Protein AF-A0A6J8BBQ8-F1 (afdb_monomer)

Organism: Mytilus coruscus (NCBI:txid42192)

InterPro domains:
  IPR011105 Cell wall hydrolase, SleB [PF07486] (24-148)
  IPR042047 Cell wall hydrolase SleB, domain 1 [G3DSA:1.10.10.2520] (11-100)

Radius of gyration: 15.42 Å; Cα contacts (8 Å, |Δi|>4): 263; chains: 1; bounding box: 36×32×44 Å

Secondary structure (DSSP, 8-state):
--TTT--HHHHHHHHHHHHHHHTTS-HHHHHHHHHHHHHHHHSTTS-SSHHHHHT-EEEETTEEEESSGGGS-HHHHHHHHHHTSTT-TTHHHHHHHHHHHHHHHTTSS--SSTT---EEESSSS-GGGS--SSEEEEEEEEETTEEEEEEEE-SS--

Mean predicted aligned error: 4.1 Å

Solvent-accessible surface area (backbone atoms only — not comparable to full-atom values): 8723 Å² total; per-residue (Å²): 140,45,74,89,51,52,40,72,69,47,19,52,57,43,11,53,51,22,37,59,78,31,56,91,46,46,72,66,29,25,25,43,56,30,32,25,55,59,31,28,32,73,32,91,92,43,42,75,36,70,64,50,53,64,69,29,66,50,76,57,96,93,41,78,42,43,76,48,60,50,78,72,34,69,69,49,50,50,50,55,60,49,15,70,40,87,87,33,95,46,21,65,46,42,53,50,19,33,48,24,16,40,26,40,35,52,63,76,46,81,66,90,50,87,78,51,30,59,34,56,36,75,54,84,89,42,78,72,62,49,59,58,96,62,31,23,60,77,46,77,48,75,43,70,74,31,37,36,22,19,70,42,78,52,88,67,89,119

Foldseek 3Di:
DLVVCQDLVNLLLQLLLLLQPPQVFDLLVSLQSLLLLVLQLVDPVFPVDSCRQQQPWDDDPNDIATPRNLVVDVVSVVVLVQLVDPPGPCVVSSVSSSVSNNCNSVVVDDNPDPLRFNFKDLDPPDPRQQADPFWHFPDWDDGGSMITTHIDGDPDDD

pLDDT: mean 92.15, std 7.34, range [41.59, 98.44]

Nearest PDB structures (foldseek):
  4f55-assembly1_A  TM=7.529E-01  e=1.494E-04  Bacillus cereus ATCC 14579
  4fet-assembly2_A  TM=7.236E-01  e=1.773E-04  Bacillus anthracis
  1kg8-assembly1_A  TM=1.941E-01  e=8.734E+00  Halobacterium salinarum

Sequence (158 aa):
MCASLCTTTNKEKVGRVVFGEASGESANGQLEVAYTIVNRISHAGFPNSLNGVVDQTYTSGGKTYHHYNTLDNSGHDQRWTAAKIPGAREHAAYNSAITQAGHALCATKSDPMSCGPVNFCATNPCASTNSNKYWCVTEKKQIGSHWFTCIKKKTGNC

Structure (mmCIF, N/CA/C/O backbone):
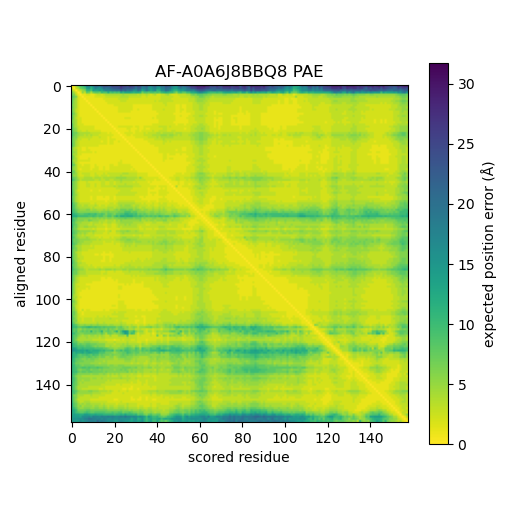data_AF-A0A6J8BBQ8-F1
#
_entry.id   AF-A0A6J8BBQ8-F1
#
loop_
_atom_site.group_PDB
_atom_site.id
_atom_site.type_symbol
_atom_site.label_atom_id
_atom_site.label_alt_id
_atom_site.label_comp_id
_atom_site.label_asym_id
_atom_site.label_entity_id
_atom_site.label_seq_id
_atom_site.pdbx_PDB_ins_code
_atom_site.Cartn_x
_atom_site.Cartn_y
_atom_site.Cartn_z
_atom_site.occupancy
_atom_site.B_iso_or_equiv
_atom_site.auth_seq_id
_atom_site.auth_comp_id
_atom_site.auth_asym_id
_atom_site.auth_atom_id
_atom_site.pdbx_PDB_model_num
ATOM 1 N N . MET A 1 1 ? -17.254 -2.326 -5.568 1.00 41.59 1 MET A N 1
ATOM 2 C CA . MET A 1 1 ? -16.982 -1.102 -6.355 1.00 41.59 1 MET A CA 1
ATOM 3 C C . MET A 1 1 ? -15.489 -0.785 -6.243 1.00 41.59 1 MET A C 1
ATOM 5 O O . MET A 1 1 ? -15.096 -0.219 -5.239 1.00 41.59 1 MET A O 1
ATOM 9 N N . CYS A 1 2 ? -14.656 -1.188 -7.214 1.00 52.62 2 CYS A N 1
ATOM 10 C CA . CYS A 1 2 ? -13.200 -0.904 -7.225 1.00 52.62 2 CYS A CA 1
ATOM 11 C C . CYS A 1 2 ? -12.740 -0.109 -8.466 1.00 52.62 2 CYS A C 1
ATOM 13 O O . CYS A 1 2 ? -11.589 0.309 -8.548 1.00 52.62 2 CYS A O 1
ATOM 15 N N . ALA A 1 3 ? -13.633 0.150 -9.431 1.00 59.81 3 ALA A N 1
ATOM 16 C CA . ALA A 1 3 ? -13.269 0.776 -10.705 1.00 59.81 3 ALA A CA 1
ATOM 17 C C . ALA A 1 3 ? -12.742 2.220 -10.562 1.00 59.81 3 ALA A C 1
ATOM 19 O O . ALA A 1 3 ? -11.889 2.628 -11.342 1.00 59.81 3 ALA A O 1
ATOM 20 N N . SER A 1 4 ? -13.182 2.975 -9.546 1.00 79.56 4 SER A N 1
ATOM 21 C CA . SER A 1 4 ? -12.716 4.353 -9.305 1.00 79.56 4 SER A CA 1
ATOM 22 C C . SER A 1 4 ? -11.294 4.436 -8.738 1.00 79.56 4 SER A C 1
ATOM 24 O O . SER A 1 4 ? -10.624 5.453 -8.911 1.00 79.56 4 SER A O 1
ATOM 26 N N . LEU A 1 5 ? -10.809 3.379 -8.076 1.00 91.94 5 LEU A N 1
ATOM 27 C CA . LEU A 1 5 ? -9.455 3.335 -7.522 1.00 91.94 5 LEU A CA 1
ATOM 28 C C . LEU A 1 5 ? -8.417 2.890 -8.560 1.00 91.94 5 LEU A C 1
ATOM 30 O O . LEU A 1 5 ? -7.259 3.291 -8.465 1.00 91.94 5 LEU A O 1
ATOM 34 N N . CYS A 1 6 ? -8.826 2.122 -9.571 1.00 95.62 6 CYS A N 1
ATOM 35 C CA . CYS A 1 6 ? -7.963 1.540 -10.600 1.00 95.62 6 CYS A CA 1
ATOM 36 C C . CYS A 1 6 ? -7.535 2.554 -11.686 1.00 95.62 6 CYS A C 1
ATOM 38 O O . CYS A 1 6 ? -7.792 2.370 -12.873 1.00 95.62 6 CYS A O 1
ATOM 40 N N . THR A 1 7 ? -6.840 3.624 -11.303 1.00 96.19 7 THR A N 1
ATOM 41 C CA . THR A 1 7 ? -6.261 4.601 -12.243 1.00 96.19 7 THR A CA 1
ATOM 42 C C . THR A 1 7 ? -4.738 4.524 -12.234 1.00 96.19 7 THR A C 1
ATOM 44 O O . THR A 1 7 ? -4.138 4.113 -11.241 1.00 96.19 7 THR A O 1
ATOM 47 N N . THR A 1 8 ? -4.082 4.932 -13.324 1.00 96.19 8 THR A N 1
ATOM 48 C CA . THR A 1 8 ? -2.610 4.992 -13.385 1.00 96.19 8 THR A CA 1
ATOM 49 C C . THR A 1 8 ? -2.041 5.881 -12.278 1.00 96.19 8 THR A C 1
ATOM 51 O O . THR A 1 8 ? -1.109 5.481 -11.591 1.00 96.19 8 THR A O 1
ATOM 54 N N . THR A 1 9 ? -2.662 7.034 -12.020 1.00 96.38 9 THR A N 1
ATOM 55 C CA . THR A 1 9 ? -2.253 7.954 -10.947 1.00 96.38 9 THR A CA 1
ATOM 56 C C . THR A 1 9 ? -2.339 7.317 -9.560 1.00 96.38 9 THR A C 1
ATOM 58 O O . THR A 1 9 ? -1.425 7.466 -8.751 1.00 96.38 9 THR A O 1
ATOM 61 N N . ASN A 1 10 ? -3.405 6.567 -9.277 1.00 97.56 10 ASN A N 1
ATOM 62 C CA . ASN A 1 10 ? -3.548 5.887 -7.991 1.00 97.56 10 ASN A CA 1
ATOM 63 C C . ASN A 1 10 ? -2.551 4.732 -7.850 1.00 97.56 10 ASN A C 1
ATOM 65 O O . ASN A 1 10 ? -1.987 4.554 -6.772 1.00 97.56 10 ASN A O 1
ATOM 69 N N . LYS A 1 11 ? -2.289 3.988 -8.934 1.00 97.69 11 LYS A N 1
ATOM 70 C CA . LYS A 1 11 ? -1.257 2.939 -8.964 1.00 97.69 11 LYS A CA 1
ATOM 71 C C . LYS A 1 11 ? 0.126 3.507 -8.678 1.00 97.69 11 LYS A C 1
ATOM 73 O O . LYS A 1 11 ? 0.851 2.915 -7.896 1.00 97.69 11 LYS A O 1
ATOM 78 N N . GLU A 1 12 ? 0.462 4.665 -9.242 1.00 97.50 12 GLU A N 1
ATOM 79 C CA . GLU A 1 12 ? 1.711 5.378 -8.944 1.00 97.50 12 GLU A CA 1
ATOM 80 C C . GLU A 1 12 ? 1.795 5.798 -7.475 1.00 97.50 12 GLU A C 1
ATOM 82 O O . GLU A 1 12 ? 2.808 5.569 -6.818 1.00 97.50 12 GLU A O 1
ATOM 87 N N . LYS A 1 13 ? 0.722 6.389 -6.936 1.00 97.19 13 LYS A N 1
ATOM 88 C CA . LYS A 1 13 ? 0.695 6.859 -5.546 1.00 97.19 13 LYS A CA 1
ATOM 89 C C . LYS A 1 13 ? 0.816 5.702 -4.548 1.00 97.19 13 LYS A C 1
ATOM 91 O O . LYS A 1 13 ? 1.645 5.764 -3.645 1.00 97.19 13 LYS A O 1
ATOM 96 N N . VAL A 1 14 ? 0.039 4.635 -4.730 1.00 97.94 14 VAL A N 1
ATOM 97 C CA . VAL A 1 14 ? 0.122 3.428 -3.890 1.00 97.94 14 VAL A CA 1
ATOM 98 C C . VAL A 1 14 ? 1.433 2.684 -4.128 1.00 97.94 14 VAL A C 1
ATOM 100 O O . VAL A 1 14 ? 2.056 2.230 -3.177 1.00 97.94 14 VAL A O 1
ATOM 103 N N . GLY A 1 15 ? 1.903 2.620 -5.373 1.00 98.12 15 GLY A N 1
ATOM 104 C CA . GLY A 1 15 ? 3.187 2.028 -5.732 1.00 98.12 15 GLY A CA 1
ATOM 105 C C . GLY A 1 15 ? 4.366 2.711 -5.041 1.00 98.12 15 GLY A C 1
ATOM 106 O O . GLY A 1 15 ? 5.253 2.009 -4.570 1.00 98.12 15 GLY A O 1
ATOM 107 N N . ARG A 1 16 ? 4.350 4.045 -4.884 1.00 97.69 16 ARG A N 1
ATOM 108 C CA . ARG A 1 16 ? 5.369 4.774 -4.103 1.00 97.69 16 ARG A CA 1
ATOM 109 C C . ARG A 1 16 ? 5.406 4.300 -2.653 1.00 97.69 16 ARG A C 1
ATOM 111 O O . ARG A 1 16 ? 6.489 4.075 -2.120 1.00 97.69 16 ARG A O 1
ATOM 118 N N . VAL A 1 17 ? 4.239 4.114 -2.035 1.00 97.69 17 VAL A N 1
ATOM 119 C CA . VAL A 1 17 ? 4.147 3.582 -0.668 1.00 97.69 17 VAL A CA 1
ATOM 120 C C . VAL A 1 17 ? 4.666 2.146 -0.617 1.00 97.69 17 VAL A C 1
ATOM 122 O O . VAL A 1 17 ? 5.549 1.857 0.178 1.00 97.69 17 VAL A O 1
ATOM 125 N N . VAL A 1 18 ? 4.202 1.256 -1.499 1.00 97.94 18 VAL A N 1
ATOM 126 C CA . VAL A 1 18 ? 4.654 -0.149 -1.530 1.00 97.94 18 VAL A CA 1
ATOM 127 C C . VAL A 1 18 ? 6.163 -0.255 -1.770 1.00 97.94 18 VAL A C 1
ATOM 129 O O . VAL A 1 18 ? 6.824 -1.078 -1.147 1.00 97.94 18 VAL A O 1
ATOM 132 N N . PHE A 1 19 ? 6.731 0.586 -2.635 1.00 97.69 19 PHE A N 1
ATOM 133 C CA . PHE A 1 19 ? 8.171 0.628 -2.875 1.00 97.69 19 PHE A CA 1
ATOM 134 C C . PHE A 1 19 ? 8.945 1.045 -1.619 1.00 97.69 19 PHE A C 1
ATOM 136 O O . PHE A 1 19 ? 9.969 0.451 -1.299 1.00 97.69 19 PHE A O 1
ATOM 143 N N . GLY A 1 20 ? 8.460 2.049 -0.890 1.00 95.69 20 GLY A N 1
ATOM 144 C CA . GLY A 1 20 ? 9.101 2.509 0.339 1.00 95.69 20 GLY A CA 1
ATOM 145 C C . GLY A 1 20 ? 8.979 1.535 1.509 1.00 95.69 20 GLY A C 1
ATOM 146 O O . GLY A 1 20 ? 9.948 1.311 2.227 1.00 95.69 20 GLY A O 1
ATOM 147 N N . GLU A 1 21 ? 7.795 0.953 1.682 1.00 95.12 21 GLU A N 1
ATOM 148 C CA . GLU A 1 21 ? 7.446 0.126 2.841 1.00 95.12 21 GLU A CA 1
ATOM 149 C C . GLU A 1 21 ? 7.790 -1.357 2.637 1.00 95.12 21 GLU A C 1
ATOM 151 O O . GLU A 1 21 ? 8.007 -2.069 3.607 1.00 95.12 21 GLU A O 1
ATOM 156 N N . ALA A 1 22 ? 7.829 -1.850 1.394 1.00 96.06 22 ALA A N 1
ATOM 157 C CA . ALA A 1 22 ? 7.917 -3.283 1.097 1.00 96.06 22 ALA A CA 1
ATOM 158 C C . ALA A 1 22 ? 8.801 -3.632 -0.116 1.00 96.06 22 ALA A C 1
ATOM 160 O O . ALA A 1 22 ? 8.681 -4.724 -0.680 1.00 96.06 22 ALA A O 1
ATOM 161 N N . SER A 1 23 ? 9.711 -2.750 -0.546 1.00 93.06 23 SER A N 1
ATOM 162 C CA . SER A 1 23 ? 10.727 -3.150 -1.532 1.00 93.06 23 SER A CA 1
ATOM 163 C C . SER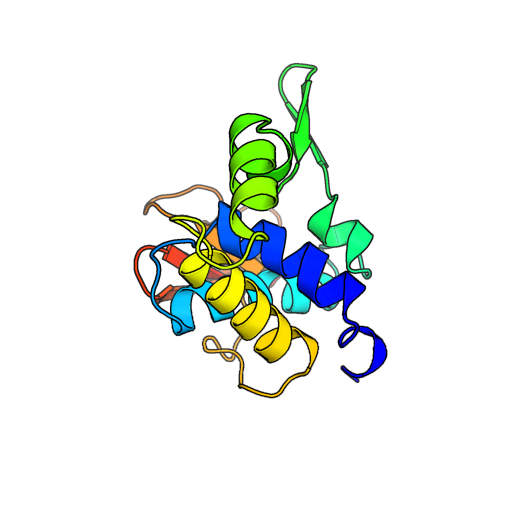 A 1 23 ? 11.628 -4.250 -0.959 1.00 93.06 23 SER A C 1
ATOM 165 O O . SER A 1 23 ? 12.107 -4.157 0.168 1.00 93.06 23 SER A O 1
ATOM 167 N N . GLY A 1 24 ? 11.841 -5.309 -1.744 1.00 91.38 24 GLY A N 1
ATOM 168 C CA . GLY A 1 24 ? 12.552 -6.519 -1.315 1.00 91.38 24 GLY A CA 1
ATOM 169 C C . GLY A 1 24 ? 11.658 -7.592 -0.681 1.00 91.38 24 GLY A C 1
ATOM 170 O O . GLY A 1 24 ? 12.096 -8.732 -0.551 1.00 91.38 24 GLY A O 1
ATOM 171 N N . GLU A 1 25 ? 10.399 -7.277 -0.362 1.00 95.62 25 GLU A N 1
ATOM 172 C CA . GLU A 1 25 ? 9.432 -8.269 0.110 1.00 95.62 25 GLU A CA 1
ATOM 173 C C . GLU A 1 25 ? 8.921 -9.160 -1.028 1.00 95.62 25 GLU A C 1
ATOM 175 O O . GLU A 1 25 ? 8.955 -8.798 -2.209 1.00 95.62 25 GLU A O 1
ATOM 180 N N . SER A 1 26 ? 8.361 -10.316 -0.658 1.00 95.75 26 SER A N 1
ATOM 181 C CA . SER A 1 26 ? 7.620 -11.167 -1.594 1.00 95.75 26 SER A CA 1
ATOM 182 C C . SER A 1 26 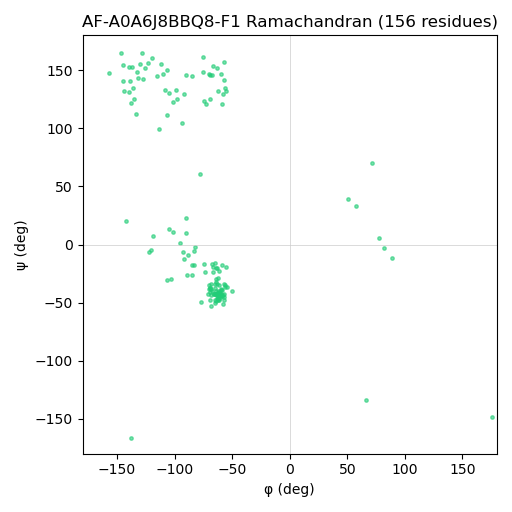? 6.461 -10.408 -2.257 1.00 95.75 26 SER A C 1
ATOM 184 O O . SER A 1 26 ? 5.914 -9.460 -1.688 1.00 95.75 26 SER A O 1
ATOM 186 N N . ALA A 1 27 ? 6.014 -10.874 -3.429 1.00 96.69 27 ALA A N 1
ATOM 187 C CA . ALA A 1 27 ? 4.864 -10.283 -4.117 1.00 96.69 27 ALA A CA 1
ATOM 188 C C . ALA A 1 27 ? 3.610 -10.223 -3.223 1.00 96.69 27 ALA A C 1
ATOM 190 O O . ALA A 1 27 ? 2.893 -9.230 -3.259 1.00 96.69 27 ALA A O 1
ATOM 191 N N . ASN A 1 28 ? 3.382 -11.235 -2.375 1.00 96.31 28 ASN A N 1
ATOM 192 C CA . ASN A 1 28 ? 2.266 -11.226 -1.426 1.00 96.31 28 ASN A CA 1
ATOM 193 C C . ASN A 1 28 ? 2.450 -10.190 -0.309 1.00 96.31 28 ASN A C 1
ATOM 195 O O . ASN A 1 28 ? 1.475 -9.558 0.068 1.00 96.31 28 ASN A O 1
ATOM 199 N N . GLY A 1 29 ? 3.671 -9.973 0.192 1.00 96.69 29 GLY A N 1
ATOM 200 C CA . GLY A 1 29 ? 3.934 -8.933 1.198 1.00 96.69 29 GLY A CA 1
ATOM 201 C C . GLY A 1 29 ? 3.704 -7.524 0.645 1.00 96.69 29 GLY A C 1
ATOM 202 O O . GLY A 1 29 ? 3.052 -6.701 1.280 1.00 96.69 29 GLY A O 1
ATOM 203 N N . GLN A 1 30 ? 4.159 -7.270 -0.584 1.00 98.12 30 GLN A N 1
ATOM 204 C CA . GLN A 1 30 ? 3.890 -6.016 -1.299 1.00 98.12 30 GLN A CA 1
ATOM 205 C C . GLN A 1 30 ? 2.393 -5.819 -1.589 1.00 98.12 30 GLN A C 1
ATOM 207 O O . GLN A 1 30 ? 1.864 -4.719 -1.419 1.00 98.12 30 GLN A O 1
ATOM 212 N N . LEU A 1 31 ? 1.705 -6.884 -2.014 1.00 97.81 31 LEU A N 1
ATOM 213 C CA . LEU A 1 31 ? 0.261 -6.876 -2.251 1.00 97.81 31 LEU A CA 1
ATOM 214 C C . LEU A 1 31 ? -0.516 -6.564 -0.970 1.00 97.81 31 LEU A C 1
ATOM 216 O O . LEU A 1 31 ? -1.447 -5.767 -1.007 1.00 97.81 31 LEU A O 1
ATOM 220 N N . GLU A 1 32 ? -0.105 -7.139 0.156 1.00 97.12 32 GLU A N 1
ATOM 221 C CA . GLU A 1 32 ? -0.742 -6.913 1.450 1.00 97.12 32 GLU A CA 1
ATOM 222 C C . GLU A 1 32 ? -0.584 -5.458 1.922 1.00 97.12 32 GLU A C 1
ATOM 224 O O . GLU A 1 32 ? -1.557 -4.833 2.338 1.00 97.12 32 GLU A O 1
ATOM 229 N N . VAL A 1 33 ? 0.602 -4.851 1.761 1.00 97.19 33 VAL A N 1
ATOM 230 C CA . VAL A 1 33 ? 0.782 -3.411 2.036 1.00 97.19 33 VAL A CA 1
ATOM 231 C C . VAL A 1 33 ? -0.166 -2.564 1.181 1.00 97.19 33 VAL A C 1
ATOM 233 O O . VAL A 1 33 ? -0.807 -1.652 1.710 1.00 97.19 33 VAL A O 1
ATOM 236 N N . ALA A 1 34 ? -0.323 -2.881 -0.109 1.00 97.56 34 ALA A N 1
ATOM 237 C CA . ALA A 1 34 ? -1.283 -2.191 -0.971 1.00 97.56 34 ALA A CA 1
ATOM 238 C C . ALA A 1 34 ? -2.735 -2.377 -0.494 1.00 97.56 34 ALA A C 1
ATOM 240 O O . ALA A 1 34 ? -3.505 -1.412 -0.472 1.00 97.56 34 ALA A O 1
ATOM 241 N N . TYR A 1 35 ? -3.103 -3.588 -0.066 1.00 97.12 35 TYR A N 1
ATOM 242 C CA . TYR A 1 35 ? -4.425 -3.871 0.487 1.00 97.12 35 TYR A CA 1
ATOM 243 C C . TYR A 1 35 ? -4.697 -3.106 1.777 1.00 97.12 35 TYR A C 1
ATOM 245 O O . TYR A 1 35 ? -5.809 -2.609 1.934 1.00 97.12 35 TYR A O 1
ATOM 253 N N . THR A 1 36 ? -3.696 -2.856 2.630 1.00 96.38 36 THR A N 1
ATOM 254 C CA . THR A 1 36 ? -3.916 -2.011 3.817 1.00 96.38 36 THR A CA 1
ATOM 255 C C . THR A 1 36 ? -4.439 -0.617 3.466 1.00 96.38 36 THR A C 1
ATOM 257 O O . THR A 1 36 ? -5.276 -0.083 4.191 1.00 96.38 36 THR A O 1
ATOM 260 N N . ILE A 1 37 ? -4.031 -0.039 2.330 1.00 96.94 37 ILE A N 1
ATOM 261 C CA . ILE A 1 37 ? -4.553 1.250 1.848 1.00 96.94 37 ILE A CA 1
ATOM 262 C C . ILE A 1 37 ? -6.011 1.103 1.402 1.00 96.94 37 ILE A C 1
ATOM 264 O O . ILE A 1 37 ? -6.859 1.895 1.811 1.00 96.94 37 ILE A O 1
ATOM 268 N N . VAL A 1 38 ? -6.321 0.081 0.598 1.00 96.12 38 VAL A N 1
ATOM 269 C CA . VAL A 1 38 ? -7.689 -0.194 0.115 1.00 96.12 38 VAL A CA 1
ATOM 270 C C . VAL A 1 38 ? -8.650 -0.449 1.283 1.00 96.12 38 VAL A C 1
ATOM 272 O O . VAL A 1 38 ? -9.757 0.096 1.322 1.00 96.12 38 VAL A O 1
ATOM 275 N N . ASN A 1 39 ? -8.201 -1.217 2.271 1.00 95.31 39 ASN A N 1
ATOM 276 C CA . ASN A 1 39 ? -8.965 -1.571 3.458 1.00 95.31 39 ASN A CA 1
ATOM 277 C C . ASN A 1 39 ? -9.184 -0.353 4.359 1.00 95.31 39 ASN A C 1
ATOM 279 O O . ASN A 1 39 ? -10.302 -0.133 4.822 1.00 95.31 39 ASN A O 1
ATOM 283 N N . ARG A 1 40 ? -8.169 0.507 4.535 1.00 95.31 40 ARG A N 1
ATOM 284 C CA . ARG A 1 40 ? -8.310 1.786 5.253 1.00 95.31 40 ARG A CA 1
ATOM 285 C C . ARG A 1 40 ? -9.361 2.690 4.614 1.00 95.31 40 ARG A C 1
ATOM 287 O O . ARG A 1 40 ? -10.206 3.194 5.337 1.00 95.31 40 ARG A O 1
ATOM 294 N N . ILE A 1 41 ? -9.384 2.829 3.286 1.00 94.81 41 ILE A N 1
ATOM 295 C CA . ILE A 1 41 ? -10.400 3.644 2.584 1.00 94.81 41 ILE A CA 1
ATOM 296 C C . ILE A 1 41 ? -11.828 3.178 2.920 1.00 94.81 41 ILE A C 1
ATOM 298 O O . ILE A 1 41 ? -12.744 3.993 3.016 1.00 94.81 41 ILE A O 1
ATOM 302 N N . SER A 1 42 ? -12.018 1.870 3.112 1.00 91.12 42 SER A N 1
ATOM 303 C CA . SER A 1 42 ? -13.323 1.268 3.417 1.00 91.12 42 SER A CA 1
ATOM 304 C C . SER A 1 42 ? -13.640 1.213 4.918 1.00 91.12 42 SER A C 1
ATOM 306 O O . SER A 1 42 ? -14.762 0.883 5.302 1.00 91.12 42 SER A O 1
ATOM 308 N N . HIS A 1 43 ? -12.675 1.521 5.786 1.00 90.12 43 HIS A N 1
A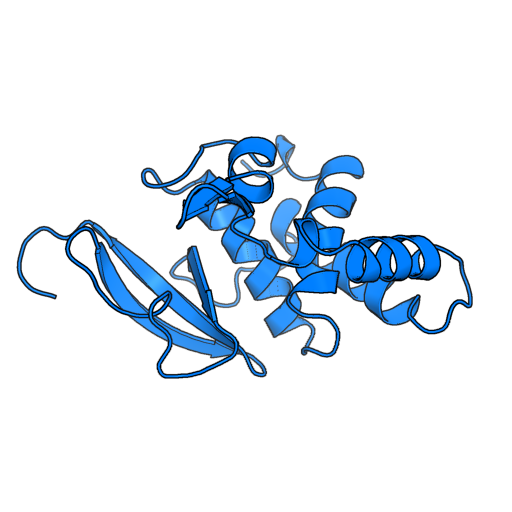TOM 309 C CA . HIS A 1 43 ? -12.802 1.371 7.229 1.00 90.12 43 HIS A CA 1
ATOM 310 C C . HIS A 1 43 ? -13.178 2.703 7.892 1.00 90.12 43 HIS A C 1
ATOM 312 O O . HIS A 1 43 ? -12.454 3.688 7.799 1.00 90.12 43 HIS A O 1
ATOM 318 N N . ALA A 1 44 ? -14.268 2.722 8.668 1.00 87.81 44 ALA A N 1
ATOM 319 C CA . ALA A 1 44 ? -14.834 3.941 9.268 1.00 87.81 44 ALA A CA 1
ATOM 320 C C . ALA A 1 44 ? -13.888 4.725 10.208 1.00 87.81 44 ALA A C 1
ATOM 322 O O . ALA A 1 44 ? -14.146 5.881 10.527 1.00 87.81 44 ALA A O 1
ATOM 323 N N . GLY A 1 45 ? -12.815 4.091 10.687 1.00 86.56 45 GLY A N 1
ATOM 324 C CA . GLY A 1 45 ? -11.773 4.724 11.507 1.00 86.56 45 GLY A CA 1
ATOM 325 C C . GLY A 1 45 ? -10.694 5.486 10.726 1.00 86.56 45 GLY A C 1
ATOM 326 O O . GLY A 1 45 ? -9.802 6.051 11.353 1.00 86.56 45 GLY A O 1
ATOM 327 N N . PHE A 1 46 ? -10.746 5.484 9.393 1.00 90.50 46 PHE A N 1
ATOM 328 C CA . PHE A 1 46 ? -9.767 6.129 8.519 1.00 90.50 46 PHE A CA 1
ATOM 329 C C . PHE A 1 46 ? -10.463 7.047 7.502 1.00 90.50 46 PHE A C 1
ATOM 331 O O . PHE A 1 46 ? -11.678 6.957 7.309 1.00 90.50 46 PHE A O 1
ATOM 338 N N . PRO A 1 47 ? -9.714 7.946 6.841 1.00 93.88 47 PRO A N 1
ATOM 339 C CA . PRO A 1 47 ? -10.245 8.727 5.732 1.00 93.88 47 PRO A CA 1
ATOM 340 C C . PRO A 1 47 ? -10.800 7.833 4.616 1.00 93.88 47 PRO A C 1
ATOM 342 O O . PRO A 1 47 ? -10.209 6.820 4.258 1.00 93.88 47 PRO A O 1
ATOM 345 N N . ASN A 1 48 ? -11.908 8.247 4.010 1.00 94.19 48 ASN A N 1
ATOM 346 C CA . ASN A 1 48 ? -12.627 7.480 2.987 1.00 94.19 48 ASN A CA 1
ATOM 347 C C . ASN A 1 48 ? -12.164 7.775 1.546 1.00 94.19 48 ASN A C 1
ATOM 349 O O . ASN A 1 48 ? -12.915 7.593 0.589 1.00 94.19 48 ASN A O 1
ATOM 353 N N . SER A 1 49 ? -10.935 8.267 1.375 1.00 94.31 49 SER A N 1
ATOM 354 C CA . SER A 1 49 ? -10.347 8.549 0.064 1.00 94.31 49 SER A CA 1
ATOM 355 C C . SER A 1 49 ? -8.880 8.144 0.028 1.00 94.31 49 SER A C 1
ATOM 357 O O . SER A 1 49 ? -8.194 8.170 1.048 1.00 94.31 49 SER A O 1
ATOM 359 N N . LEU A 1 50 ? -8.381 7.806 -1.163 1.00 95.00 50 LEU A N 1
ATOM 360 C CA . LEU A 1 50 ? -6.995 7.369 -1.336 1.00 95.00 50 LEU A CA 1
ATOM 361 C C . LEU A 1 50 ? -5.994 8.438 -0.889 1.00 95.00 50 LEU A C 1
ATOM 363 O O . LEU A 1 50 ? -5.063 8.118 -0.159 1.00 95.00 50 LEU A O 1
ATOM 367 N N . ASN A 1 51 ? -6.210 9.703 -1.263 1.00 94.75 51 ASN A N 1
ATOM 368 C CA . ASN A 1 51 ? -5.363 10.805 -0.797 1.00 94.75 51 ASN A CA 1
ATOM 369 C C . ASN A 1 51 ? -5.470 10.983 0.718 1.00 94.75 51 ASN A C 1
ATOM 371 O O . ASN A 1 51 ? -4.455 11.123 1.382 1.00 94.75 51 ASN A O 1
ATOM 375 N N . GLY A 1 52 ? -6.681 10.901 1.277 1.00 95.56 52 GLY A N 1
ATOM 376 C CA . GLY A 1 52 ? -6.868 10.998 2.722 1.00 95.56 52 GLY A CA 1
ATOM 377 C C . GLY A 1 52 ? -6.094 9.927 3.494 1.00 95.56 52 GLY A C 1
ATOM 378 O O . GLY A 1 52 ? -5.536 10.236 4.537 1.00 95.56 52 GLY A O 1
ATOM 379 N N . VAL A 1 53 ? -6.034 8.692 2.984 1.00 95.75 53 VAL A N 1
ATOM 380 C CA . VAL A 1 53 ? -5.292 7.588 3.617 1.00 95.75 53 VAL A CA 1
ATOM 381 C C . VAL A 1 53 ? -3.787 7.699 3.393 1.00 95.75 53 VAL A C 1
ATOM 383 O O . VAL A 1 53 ? -3.024 7.578 4.346 1.00 95.75 53 VAL A O 1
ATOM 386 N N . VAL A 1 54 ? -3.346 7.899 2.149 1.00 96.19 54 VAL A N 1
ATOM 387 C CA . VAL A 1 54 ? -1.913 7.935 1.810 1.00 96.19 54 VAL A CA 1
ATOM 388 C C . VAL A 1 54 ? -1.242 9.166 2.408 1.00 96.19 54 VAL A C 1
ATOM 390 O O . VAL A 1 54 ? -0.174 9.055 3.000 1.00 96.19 54 VAL A O 1
ATOM 393 N N . ASP A 1 55 ? -1.892 10.323 2.311 1.00 95.06 55 ASP A N 1
ATOM 394 C CA . ASP A 1 55 ? -1.348 11.595 2.780 1.00 95.06 55 ASP A CA 1
ATOM 395 C C . ASP A 1 55 ? -1.733 11.867 4.251 1.00 95.06 55 ASP A C 1
ATOM 397 O O . ASP A 1 55 ? -1.508 12.969 4.750 1.00 95.06 55 ASP A O 1
ATOM 401 N N . GLN A 1 56 ? -2.297 10.878 4.967 1.00 93.00 56 GLN A N 1
ATOM 402 C CA . GLN A 1 56 ? -2.650 11.012 6.381 1.00 93.00 56 GLN A CA 1
ATOM 403 C C . GLN A 1 56 ? -1.410 11.374 7.198 1.00 93.00 56 GLN A C 1
ATOM 405 O O . GLN A 1 56 ? -0.384 10.692 7.125 1.00 93.00 56 GLN A O 1
ATOM 410 N N . THR A 1 57 ? -1.529 12.412 8.021 1.00 93.31 57 THR A N 1
ATOM 411 C CA . THR A 1 57 ? -0.463 12.848 8.917 1.00 93.31 57 THR A CA 1
ATOM 412 C C . THR A 1 57 ? -0.875 12.791 10.382 1.00 93.31 57 THR A C 1
ATOM 414 O O . THR A 1 57 ? -2.058 12.761 10.729 1.00 93.31 57 THR A O 1
ATOM 417 N N . TYR A 1 58 ? 0.122 12.769 11.259 1.00 88.50 58 TYR A N 1
ATOM 418 C CA . TYR A 1 58 ? -0.028 12.926 12.699 1.00 88.50 58 TYR A CA 1
ATOM 419 C C . TYR A 1 58 ? 1.069 13.846 13.236 1.00 88.50 58 TYR A C 1
ATOM 421 O O . TYR A 1 58 ? 2.162 13.930 12.675 1.00 88.50 58 TYR A O 1
ATOM 429 N N . THR A 1 59 ? 0.790 14.537 14.339 1.00 93.00 59 THR A N 1
ATOM 430 C CA . THR A 1 59 ? 1.762 15.426 14.983 1.00 93.00 59 THR A CA 1
ATOM 431 C C . THR A 1 59 ? 2.318 14.776 16.243 1.00 93.00 59 THR A C 1
ATOM 433 O O . THR A 1 59 ? 1.565 14.317 17.100 1.00 93.00 59 THR A O 1
ATOM 436 N N . SER A 1 60 ? 3.642 14.762 16.374 1.00 88.69 60 SER A N 1
ATOM 437 C CA . SER A 1 60 ? 4.349 14.314 17.573 1.00 88.69 60 SER A CA 1
ATOM 438 C C . SER A 1 60 ? 5.531 15.241 17.843 1.00 88.69 60 SER A C 1
ATOM 440 O O . SER A 1 60 ? 6.282 15.574 16.929 1.00 88.69 60 SER A O 1
ATOM 442 N N . GLY A 1 61 ? 5.677 15.715 19.084 1.00 87.81 61 GLY A N 1
ATOM 443 C CA . GLY A 1 61 ? 6.789 16.597 19.470 1.00 87.81 61 GLY A CA 1
ATOM 444 C C . GLY A 1 61 ? 6.893 17.893 18.650 1.00 87.81 61 GLY A C 1
ATOM 445 O O . GLY A 1 61 ? 7.997 18.352 18.378 1.00 87.81 61 GLY A O 1
ATOM 446 N N . GLY A 1 62 ? 5.762 18.454 18.203 1.00 91.69 62 GLY A N 1
ATOM 447 C CA . GLY A 1 62 ? 5.722 19.677 17.388 1.00 91.69 62 GLY A CA 1
ATOM 448 C C . GLY A 1 62 ? 6.079 19.488 15.909 1.00 91.69 62 GLY A C 1
ATOM 449 O O . GLY A 1 62 ? 6.164 20.471 15.179 1.00 91.69 62 GLY A O 1
ATOM 450 N N . LYS A 1 63 ? 6.274 18.246 15.452 1.00 90.88 63 LYS A N 1
ATOM 451 C CA . LYS A 1 63 ? 6.535 17.905 14.049 1.00 90.88 63 LYS A CA 1
ATOM 452 C C . LYS A 1 63 ? 5.393 17.076 13.477 1.00 90.88 63 LYS A C 1
ATOM 454 O O . LYS A 1 63 ? 4.800 16.266 14.188 1.00 90.88 63 LYS A O 1
ATOM 459 N N . THR A 1 64 ? 5.099 17.289 12.201 1.00 91.88 64 THR A N 1
ATOM 460 C CA . THR A 1 64 ? 4.086 16.543 11.450 1.00 91.88 64 THR A CA 1
ATOM 461 C C . THR A 1 64 ? 4.769 15.455 10.639 1.00 91.88 64 THR A C 1
ATOM 463 O O . THR A 1 64 ? 5.768 15.727 9.981 1.00 91.88 64 THR A O 1
ATOM 466 N N . TYR A 1 65 ? 4.223 14.246 10.710 1.00 90.31 65 TYR A N 1
ATOM 467 C CA . TYR A 1 65 ? 4.728 13.053 10.040 1.00 90.31 65 TYR A CA 1
ATOM 468 C C . TYR A 1 65 ? 3.612 12.408 9.237 1.00 90.31 65 TYR A C 1
ATOM 470 O O . TYR A 1 65 ? 2.470 12.360 9.704 1.00 90.31 65 TYR A O 1
ATOM 478 N N . HIS A 1 66 ? 3.937 11.877 8.067 1.00 91.06 66 HIS A N 1
ATOM 479 C CA . HIS A 1 66 ? 3.065 10.967 7.347 1.00 91.06 66 HIS A CA 1
ATOM 480 C C . HIS A 1 66 ? 2.972 9.624 8.070 1.00 91.06 66 HIS A C 1
ATOM 482 O O . HIS A 1 66 ? 3.920 9.138 8.686 1.00 91.06 66 HIS A O 1
ATOM 488 N N . HIS A 1 67 ? 1.804 8.989 7.978 1.00 87.75 67 HIS A N 1
ATOM 489 C CA . HIS A 1 67 ? 1.629 7.642 8.512 1.00 87.75 67 HIS A CA 1
ATOM 490 C C . HIS A 1 67 ? 2.516 6.616 7.786 1.00 87.75 67 HIS A C 1
ATOM 492 O O . HIS A 1 67 ? 2.974 5.655 8.397 1.00 87.75 67 HIS A O 1
ATOM 498 N N . TYR A 1 68 ? 2.770 6.841 6.496 1.00 91.81 68 TYR A N 1
ATOM 499 C CA . TYR A 1 68 ? 3.775 6.125 5.716 1.00 91.81 68 TYR A CA 1
ATOM 500 C C . TYR A 1 68 ? 5.075 6.927 5.745 1.00 91.81 68 TYR A C 1
ATOM 502 O O . TYR A 1 68 ? 5.190 7.955 5.072 1.00 91.81 68 TYR A O 1
ATOM 510 N N . ASN A 1 69 ? 6.047 6.471 6.537 1.00 87.12 69 ASN A N 1
ATOM 511 C CA . ASN A 1 69 ? 7.280 7.220 6.802 1.00 87.12 69 ASN A CA 1
ATOM 512 C C . ASN A 1 69 ? 8.101 7.468 5.527 1.00 87.12 69 ASN A C 1
ATOM 514 O O . ASN A 1 69 ? 8.879 8.419 5.450 1.00 87.12 69 ASN A O 1
ATOM 518 N N . THR A 1 70 ? 7.897 6.639 4.501 1.00 89.88 70 THR A N 1
ATOM 519 C CA . THR A 1 70 ? 8.574 6.773 3.220 1.00 89.88 70 THR A CA 1
ATOM 520 C C . THR A 1 70 ? 8.240 8.077 2.506 1.00 89.88 70 THR A C 1
ATOM 522 O O . THR A 1 70 ? 8.986 8.469 1.613 1.00 89.88 70 THR A O 1
ATOM 525 N N . LEU A 1 71 ? 7.132 8.733 2.862 1.00 92.12 71 LEU A 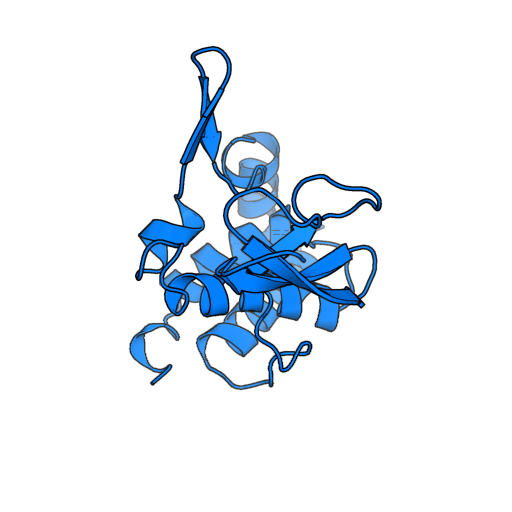N 1
ATOM 526 C CA . LEU A 1 71 ? 6.718 9.995 2.257 1.00 92.12 71 LEU A CA 1
ATOM 527 C C . LEU A 1 71 ? 7.420 11.210 2.883 1.00 92.12 71 LEU A C 1
ATOM 529 O O . LEU A 1 71 ? 7.454 12.259 2.249 1.00 92.12 71 LEU A O 1
ATOM 533 N N . ASP A 1 72 ? 8.006 11.056 4.077 1.00 91.31 72 ASP A N 1
ATOM 534 C CA . ASP A 1 72 ? 8.756 12.104 4.788 1.00 91.31 72 ASP A CA 1
ATOM 535 C C . ASP A 1 72 ? 10.271 12.072 4.489 1.00 91.31 72 ASP A C 1
ATOM 537 O O . ASP A 1 72 ? 11.023 12.932 4.954 1.00 91.31 72 ASP A O 1
ATOM 541 N N . ASN A 1 73 ? 10.759 11.063 3.756 1.00 91.44 73 ASN A N 1
ATOM 542 C CA . ASN A 1 73 ? 12.188 10.825 3.547 1.00 91.44 73 ASN A CA 1
ATOM 543 C C . ASN A 1 73 ? 12.636 11.207 2.125 1.00 91.44 73 ASN A C 1
ATOM 545 O O . ASN A 1 73 ? 12.352 10.504 1.156 1.00 91.44 73 ASN A O 1
ATOM 549 N N . SER A 1 74 ? 13.440 12.267 2.006 1.00 91.25 74 SER A N 1
ATOM 550 C CA . SER A 1 74 ? 13.957 12.747 0.714 1.00 91.25 74 SER A CA 1
ATOM 551 C C . SER A 1 74 ? 14.850 11.737 -0.021 1.00 91.25 74 SER A C 1
ATOM 553 O O . SER A 1 74 ? 14.879 11.716 -1.251 1.00 91.25 74 SER A O 1
ATOM 555 N N . GLY A 1 75 ? 15.550 10.858 0.700 1.00 92.69 75 GLY A N 1
ATOM 556 C CA . GLY A 1 75 ? 16.313 9.761 0.104 1.00 92.69 75 GLY A CA 1
ATOM 557 C C . GLY A 1 75 ? 15.407 8.703 -0.532 1.00 92.69 75 GLY A C 1
ATOM 558 O O . GLY A 1 75 ? 15.747 8.142 -1.574 1.00 92.69 75 GLY A O 1
ATOM 559 N N . HIS A 1 76 ? 14.226 8.457 0.041 1.00 92.88 76 HIS A N 1
ATOM 560 C CA . HIS A 1 76 ? 13.232 7.566 -0.563 1.00 92.88 76 HIS A CA 1
ATOM 561 C C . HIS A 1 76 ? 12.621 8.192 -1.823 1.00 92.88 76 HIS A C 1
ATOM 563 O O . HIS A 1 76 ? 12.414 7.483 -2.806 1.00 92.88 76 HIS A O 1
ATOM 569 N N . ASP A 1 77 ? 12.435 9.513 -1.850 1.00 93.06 77 ASP A N 1
ATOM 570 C CA . ASP A 1 77 ? 11.967 10.231 -3.043 1.00 93.06 77 ASP A CA 1
ATOM 571 C C . ASP A 1 77 ? 12.955 10.162 -4.202 1.00 93.06 77 ASP A C 1
ATOM 573 O O . ASP A 1 77 ? 12.567 9.916 -5.349 1.00 93.06 77 ASP A O 1
ATOM 577 N N . GLN A 1 78 ? 14.244 10.326 -3.902 1.00 95.25 78 GLN A N 1
ATOM 578 C CA . GLN A 1 78 ? 15.316 10.174 -4.882 1.00 95.25 78 GLN A CA 1
ATOM 579 C C . GLN A 1 78 ? 15.357 8.746 -5.436 1.00 95.25 78 GLN A C 1
ATOM 581 O O . GLN A 1 78 ? 15.400 8.569 -6.655 1.00 95.25 78 GLN A O 1
ATOM 586 N N . ARG A 1 79 ? 15.278 7.729 -4.565 1.00 96.06 79 ARG A N 1
ATOM 587 C CA . ARG A 1 79 ? 15.248 6.313 -4.975 1.00 96.06 79 ARG A CA 1
ATOM 588 C C . ARG A 1 79 ? 14.031 5.990 -5.832 1.00 96.06 79 ARG A C 1
ATOM 590 O O . ARG A 1 79 ? 14.189 5.412 -6.902 1.00 96.06 79 ARG A O 1
ATOM 597 N N . TRP A 1 80 ? 12.840 6.412 -5.409 1.00 96.62 80 TRP A N 1
ATOM 598 C CA . TRP A 1 80 ? 11.606 6.240 -6.176 1.00 96.62 80 TRP A CA 1
ATOM 599 C C . TRP A 1 80 ? 11.716 6.875 -7.563 1.00 96.62 80 TRP A C 1
ATOM 601 O O . TRP A 1 80 ? 11.412 6.229 -8.561 1.00 96.62 80 TRP A O 1
ATOM 611 N N . THR A 1 81 ? 12.203 8.117 -7.639 1.00 96.44 81 THR A N 1
ATOM 612 C CA . THR A 1 81 ? 12.367 8.844 -8.906 1.00 96.44 81 THR A CA 1
ATOM 613 C C . THR A 1 81 ? 13.369 8.152 -9.828 1.00 96.44 81 THR A C 1
ATOM 615 O O . THR A 1 81 ? 13.075 7.947 -11.005 1.00 96.44 81 THR A O 1
ATOM 618 N N . ALA A 1 82 ? 14.522 7.734 -9.299 1.00 97.25 82 ALA A N 1
ATOM 619 C CA . ALA A 1 82 ? 15.540 7.024 -10.069 1.00 97.25 82 ALA A CA 1
ATOM 620 C C . ALA A 1 82 ? 15.048 5.651 -10.557 1.00 97.25 82 ALA A C 1
ATOM 622 O O . ALA A 1 82 ? 15.343 5.254 -11.683 1.00 97.25 82 ALA A O 1
ATOM 623 N N . ALA A 1 83 ? 14.259 4.940 -9.746 1.00 97.31 83 ALA A N 1
ATOM 624 C CA . ALA A 1 83 ? 13.741 3.617 -10.080 1.00 97.31 83 ALA A CA 1
ATOM 625 C C . ALA A 1 83 ? 12.746 3.627 -11.257 1.00 97.31 83 ALA A C 1
ATOM 627 O O . ALA A 1 83 ? 12.566 2.601 -11.911 1.00 97.31 83 ALA A O 1
ATOM 628 N N . LYS A 1 84 ? 12.142 4.777 -11.593 1.00 96.31 84 LYS A N 1
ATOM 629 C CA . LYS A 1 84 ? 11.262 4.901 -12.770 1.00 96.31 84 LYS A CA 1
ATOM 630 C C . LYS A 1 84 ? 11.999 4.730 -14.096 1.00 96.31 84 LYS A C 1
ATOM 632 O O . LYS A 1 84 ? 11.375 4.379 -15.094 1.00 96.31 84 LYS A O 1
ATOM 637 N N . ILE A 1 85 ? 13.307 4.982 -14.120 1.00 96.50 85 ILE A N 1
ATOM 638 C CA . ILE A 1 85 ? 14.112 4.942 -15.341 1.00 96.50 85 ILE A CA 1
ATOM 639 C C . ILE A 1 85 ? 14.343 3.475 -15.745 1.00 96.50 85 ILE A C 1
ATOM 641 O O . ILE A 1 85 ? 14.895 2.710 -14.948 1.00 96.50 85 ILE A O 1
ATOM 645 N N . PRO A 1 86 ? 13.965 3.059 -16.970 1.00 95.12 86 PRO A N 1
ATOM 646 C CA . PRO A 1 86 ? 14.254 1.715 -17.456 1.00 95.12 86 PRO A CA 1
ATOM 647 C C . PRO A 1 86 ? 15.751 1.399 -17.392 1.00 95.12 86 PRO A C 1
ATOM 649 O O . PRO A 1 86 ? 16.587 2.199 -17.806 1.00 95.12 86 PRO A O 1
ATOM 652 N N . GLY A 1 87 ? 16.091 0.227 -16.852 1.00 93.75 87 GLY A N 1
ATOM 653 C CA . GLY A 1 87 ? 17.481 -0.195 -16.651 1.00 93.75 87 GLY A CA 1
ATOM 654 C C . GLY A 1 87 ? 18.151 0.360 -15.388 1.00 93.75 87 GLY A C 1
ATOM 655 O O . GLY A 1 87 ? 19.276 -0.034 -15.086 1.00 93.75 87 GLY A O 1
ATOM 656 N N . ALA A 1 88 ? 17.480 1.218 -14.608 1.00 96.00 88 ALA A N 1
ATOM 657 C CA . ALA A 1 88 ? 17.983 1.616 -13.297 1.00 96.00 88 ALA A CA 1
ATOM 658 C C . ALA A 1 88 ? 18.068 0.415 -12.345 1.00 96.00 88 ALA A C 1
ATOM 660 O O . ALA A 1 88 ? 17.268 -0.521 -12.412 1.00 96.00 88 ALA A O 1
ATOM 661 N N . ARG A 1 89 ? 19.005 0.486 -11.393 1.00 94.56 89 ARG A N 1
ATOM 662 C CA . ARG A 1 89 ? 19.274 -0.582 -10.415 1.00 94.56 89 ARG A CA 1
ATOM 663 C C . ARG A 1 89 ? 18.015 -1.083 -9.699 1.00 94.56 89 ARG A C 1
ATOM 665 O O . ARG A 1 89 ? 17.880 -2.279 -9.476 1.00 94.56 89 ARG A O 1
ATOM 672 N N . GLU A 1 90 ? 17.107 -0.178 -9.338 1.00 96.06 90 GLU A N 1
ATOM 673 C CA . GLU A 1 90 ? 15.884 -0.497 -8.587 1.00 96.06 90 GLU A CA 1
ATOM 674 C C . GLU A 1 90 ? 14.623 -0.565 -9.472 1.00 96.06 90 GLU A C 1
ATOM 676 O O . GLU A 1 90 ? 13.510 -0.667 -8.957 1.00 96.06 90 GLU A O 1
ATOM 681 N N . HIS A 1 91 ? 14.767 -0.559 -10.805 1.00 97.19 91 HIS A N 1
ATOM 682 C CA . HIS A 1 91 ? 13.628 -0.548 -11.732 1.00 97.19 91 HIS A CA 1
ATOM 683 C C . HIS A 1 91 ? 12.721 -1.780 -11.590 1.00 97.19 91 HIS A C 1
ATOM 685 O O . HIS A 1 91 ? 11.498 -1.683 -11.685 1.00 97.19 91 HIS A O 1
ATOM 691 N N . ALA A 1 92 ? 13.300 -2.945 -11.285 1.00 97.00 92 ALA A N 1
ATOM 692 C CA . ALA A 1 92 ? 12.527 -4.155 -11.014 1.00 97.00 92 ALA A CA 1
ATOM 693 C C . ALA A 1 92 ? 11.651 -4.019 -9.753 1.00 97.00 92 ALA A C 1
ATOM 695 O O . ALA A 1 92 ? 10.496 -4.444 -9.759 1.00 97.00 92 ALA A O 1
ATOM 696 N N . ALA A 1 93 ? 12.168 -3.384 -8.695 1.00 97.12 93 ALA A N 1
ATOM 697 C CA . ALA A 1 93 ? 11.405 -3.126 -7.476 1.00 97.12 93 ALA A CA 1
ATOM 698 C C . ALA A 1 93 ? 10.272 -2.118 -7.725 1.00 97.12 93 ALA A C 1
ATOM 700 O O . ALA A 1 93 ? 9.153 -2.333 -7.262 1.00 97.12 93 ALA A O 1
ATOM 701 N N . TYR A 1 94 ? 10.525 -1.078 -8.527 1.00 97.88 94 TYR A N 1
ATOM 702 C CA . TYR A 1 94 ? 9.492 -0.146 -8.986 1.00 97.88 94 TYR A CA 1
ATOM 703 C C . TYR A 1 94 ? 8.365 -0.868 -9.743 1.00 97.88 94 TYR A C 1
ATOM 705 O O . TYR A 1 94 ? 7.196 -0.744 -9.376 1.00 97.88 94 TYR A O 1
ATOM 713 N N . ASN A 1 95 ? 8.706 -1.696 -10.736 1.00 98.00 95 ASN A N 1
ATOM 714 C CA . ASN A 1 95 ? 7.715 -2.445 -11.515 1.00 98.00 95 ASN A CA 1
ATOM 715 C C . ASN A 1 95 ? 6.910 -3.416 -10.645 1.00 98.00 95 ASN A C 1
ATOM 717 O O . ASN A 1 95 ? 5.693 -3.535 -10.815 1.00 98.00 95 ASN A O 1
ATOM 721 N N . SER A 1 96 ? 7.564 -4.087 -9.692 1.00 98.25 96 SER A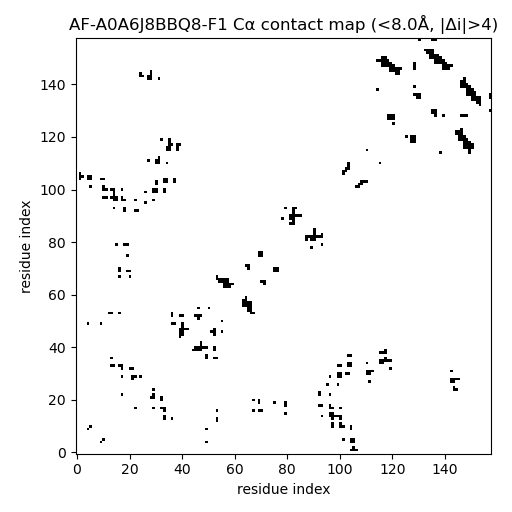 N 1
ATOM 722 C CA . SER A 1 96 ? 6.888 -4.966 -8.735 1.00 98.25 96 SER A CA 1
ATOM 723 C C . SER A 1 96 ? 5.880 -4.192 -7.883 1.00 98.25 96 SER A C 1
ATOM 725 O O . SER A 1 96 ? 4.719 -4.600 -7.802 1.00 98.25 96 SER A O 1
ATOM 727 N N . ALA A 1 97 ? 6.283 -3.044 -7.331 1.00 98.31 97 ALA A N 1
ATOM 728 C CA . ALA A 1 97 ? 5.429 -2.207 -6.495 1.00 98.31 97 ALA A CA 1
ATOM 729 C C . ALA A 1 97 ? 4.206 -1.674 -7.262 1.00 98.31 97 ALA A C 1
ATOM 731 O O . ALA A 1 97 ? 3.080 -1.790 -6.777 1.00 98.31 97 ALA A O 1
ATOM 732 N N . ILE A 1 98 ? 4.397 -1.171 -8.488 1.00 98.38 98 ILE A N 1
ATOM 733 C CA . ILE A 1 98 ? 3.299 -0.732 -9.369 1.00 98.38 98 ILE A CA 1
ATOM 734 C C . ILE A 1 98 ? 2.356 -1.894 -9.704 1.00 98.38 98 ILE A C 1
ATOM 736 O O . ILE A 1 98 ? 1.133 -1.729 -9.701 1.00 98.38 98 ILE A O 1
ATOM 740 N N . THR A 1 99 ? 2.906 -3.082 -9.960 1.00 98.44 99 THR A N 1
ATOM 741 C CA . THR A 1 99 ? 2.116 -4.280 -10.271 1.00 98.44 99 THR A CA 1
ATOM 742 C C . THR A 1 99 ? 1.247 -4.693 -9.083 1.00 98.44 99 THR A C 1
ATOM 744 O O . THR A 1 99 ? 0.045 -4.894 -9.252 1.00 98.44 99 THR A O 1
ATOM 747 N N . GLN A 1 100 ? 1.809 -4.769 -7.871 1.00 98.38 100 GLN A N 1
ATOM 748 C CA . GLN A 1 100 ? 1.039 -5.149 -6.680 1.00 98.38 100 GLN A CA 1
ATOM 749 C C . GLN A 1 100 ? 0.023 -4.073 -6.273 1.00 98.38 100 GLN A C 1
ATOM 751 O O . GLN A 1 100 ? -1.116 -4.404 -5.943 1.00 98.38 100 GLN A O 1
ATOM 756 N N . ALA A 1 101 ? 0.379 -2.790 -6.400 1.00 98.12 101 ALA A N 1
ATOM 757 C CA . ALA A 1 101 ? -0.566 -1.686 -6.247 1.00 98.12 101 ALA A CA 1
ATOM 758 C C . ALA A 1 101 ? -1.746 -1.820 -7.223 1.00 98.12 101 ALA A C 1
ATOM 760 O O . ALA A 1 101 ? -2.905 -1.684 -6.834 1.00 98.12 101 ALA A O 1
ATOM 761 N N . GLY A 1 102 ? -1.463 -2.145 -8.488 1.00 97.94 102 GLY A N 1
ATOM 762 C CA . GLY A 1 102 ? -2.481 -2.423 -9.497 1.00 97.94 102 GLY A CA 1
ATOM 763 C C . GLY A 1 102 ? -3.359 -3.618 -9.141 1.00 97.94 102 GLY A C 1
ATOM 764 O O . GLY A 1 102 ? -4.575 -3.543 -9.309 1.00 97.94 102 GLY A O 1
ATOM 765 N N . HIS A 1 103 ? -2.778 -4.693 -8.613 1.00 97.50 103 HIS A N 1
ATOM 766 C CA . HIS A 1 103 ? -3.540 -5.864 -8.200 1.00 97.50 103 HIS A CA 1
ATOM 767 C C . HI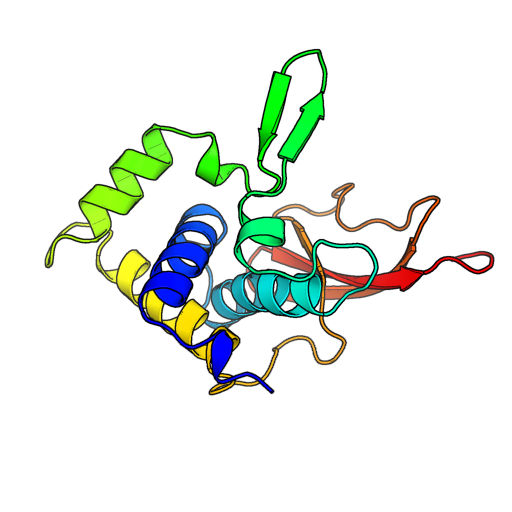S A 1 103 ? -4.569 -5.558 -7.111 1.00 97.50 103 HIS A C 1
ATOM 769 O O . HIS A 1 103 ? -5.727 -5.948 -7.277 1.00 97.50 103 HIS A O 1
ATOM 775 N N . ALA A 1 104 ? -4.180 -4.814 -6.073 1.00 96.50 104 ALA A N 1
ATOM 776 C CA . ALA A 1 104 ? -5.088 -4.396 -5.007 1.00 96.50 104 ALA A CA 1
ATOM 777 C C . ALA A 1 104 ? -6.133 -3.379 -5.501 1.00 96.50 104 ALA A C 1
ATOM 779 O O . ALA A 1 104 ? -7.334 -3.597 -5.361 1.00 96.50 104 ALA A O 1
ATOM 780 N N . LEU A 1 105 ? -5.703 -2.286 -6.146 1.00 96.62 105 LEU A N 1
ATOM 781 C CA . LEU A 1 105 ? -6.602 -1.198 -6.563 1.00 96.62 105 LEU A CA 1
ATOM 782 C C . LEU A 1 105 ? -7.623 -1.628 -7.620 1.00 96.62 105 LEU A C 1
ATOM 784 O O . LEU A 1 105 ? -8.743 -1.122 -7.645 1.00 96.62 105 LEU A O 1
ATOM 788 N N . CYS A 1 106 ? -7.234 -2.543 -8.506 1.00 96.06 106 CYS A N 1
ATOM 789 C CA . CYS A 1 106 ? -8.094 -3.062 -9.565 1.00 96.06 106 CYS A CA 1
ATOM 790 C C . CYS A 1 106 ? -8.799 -4.366 -9.182 1.00 96.06 106 CYS A C 1
ATOM 792 O O . CYS A 1 106 ? -9.504 -4.918 -10.022 1.00 96.06 106 CYS A O 1
ATOM 794 N N . ALA A 1 107 ? -8.596 -4.865 -7.956 1.00 93.38 107 ALA A N 1
ATOM 795 C CA . ALA A 1 107 ? -9.141 -6.131 -7.470 1.00 93.38 107 ALA A CA 1
ATOM 796 C C . ALA A 1 107 ? -8.868 -7.322 -8.417 1.00 93.38 107 ALA A C 1
ATOM 798 O O . ALA A 1 107 ? -9.727 -8.175 -8.624 1.00 93.38 107 ALA A O 1
ATOM 799 N N . THR A 1 108 ? -7.673 -7.376 -9.021 1.00 95.62 108 THR A N 1
ATOM 800 C CA . THR A 1 108 ? -7.287 -8.471 -9.942 1.00 95.62 108 THR A CA 1
ATOM 801 C C . THR A 1 108 ? -6.582 -9.630 -9.239 1.00 95.62 108 THR A C 1
ATOM 803 O O . THR A 1 108 ? -6.445 -10.704 -9.818 1.00 95.62 108 THR A O 1
ATOM 806 N N . LYS A 1 109 ? -6.163 -9.440 -7.984 1.00 95.69 109 LYS A N 1
ATOM 807 C CA . LYS A 1 109 ? -5.793 -10.518 -7.058 1.00 95.69 109 LYS A CA 1
ATOM 808 C C . LYS A 1 109 ? -6.481 -10.278 -5.734 1.00 95.69 109 LYS A C 1
ATOM 810 O O . LYS A 1 109 ? -6.582 -9.128 -5.334 1.00 95.69 109 LYS A O 1
ATOM 815 N N . SER A 1 110 ? -6.913 -11.336 -5.064 1.00 94.31 110 SER A N 1
ATOM 816 C CA . SER A 1 110 ? -7.568 -11.259 -3.757 1.00 94.31 110 SER A CA 1
ATOM 817 C C . SER A 1 110 ? -6.624 -10.772 -2.655 1.00 94.31 110 SER A C 1
ATOM 819 O O . SER A 1 110 ? -5.413 -10.978 -2.740 1.00 94.31 110 SER A O 1
ATOM 821 N N . ASP A 1 111 ? -7.208 -10.162 -1.624 1.00 93.12 111 ASP A N 1
ATOM 822 C CA . ASP A 1 111 ? -6.527 -9.806 -0.378 1.00 93.12 111 ASP A CA 1
ATOM 823 C C . ASP A 1 111 ? -5.938 -11.076 0.282 1.00 93.12 111 ASP A C 1
ATOM 825 O O . ASP A 1 111 ? -6.697 -12.020 0.551 1.00 93.12 111 ASP A O 1
ATOM 829 N N . PRO A 1 112 ? -4.609 -11.160 0.505 1.00 92.94 112 PRO A N 1
ATOM 830 C CA . PRO A 1 112 ? -4.000 -12.309 1.177 1.00 92.94 112 PRO A CA 1
ATOM 831 C C . PRO A 1 112 ? -4.434 -12.467 2.648 1.00 92.94 112 PRO A C 1
ATOM 833 O O . PRO A 1 112 ? -4.282 -13.561 3.222 1.00 92.94 112 PRO A O 1
ATOM 836 N N . MET A 1 113 ? -5.011 -11.424 3.247 1.00 89.31 113 MET A N 1
ATOM 837 C CA . MET A 1 113 ? -5.729 -11.461 4.513 1.00 89.31 113 MET A CA 1
ATOM 838 C C . MET A 1 113 ? -7.217 -11.166 4.298 1.00 89.31 113 MET A C 1
ATOM 840 O O . MET A 1 113 ? -7.673 -10.030 4.264 1.00 89.31 113 MET A O 1
ATOM 844 N N . SER A 1 114 ? -8.027 -12.224 4.265 1.00 83.31 114 SER A N 1
ATOM 845 C CA . SER A 1 114 ? -9.481 -12.131 4.041 1.00 83.31 114 SER A CA 1
ATOM 846 C C . SER A 1 114 ? -10.257 -11.210 5.002 1.00 83.31 114 SER A C 1
ATOM 848 O O . SER A 1 114 ? -11.372 -10.803 4.686 1.00 83.31 114 SER A O 1
ATOM 850 N N . CYS A 1 115 ? -9.690 -10.878 6.167 1.00 87.25 115 CYS A N 1
ATOM 851 C CA . CYS A 1 115 ? -10.299 -9.987 7.154 1.00 87.25 115 CYS A CA 1
ATOM 852 C C . CYS A 1 115 ? -10.080 -8.488 6.878 1.00 87.25 115 CYS A C 1
ATOM 854 O O . CYS A 1 115 ? -10.644 -7.665 7.599 1.00 87.25 115 CYS A O 1
ATOM 856 N N . GLY A 1 116 ? -9.287 -8.132 5.861 1.00 86.81 116 GLY A N 1
ATOM 857 C CA . GLY A 1 116 ? -9.033 -6.755 5.453 1.00 86.81 116 GLY A CA 1
ATOM 858 C C . GLY A 1 116 ? -8.153 -5.987 6.447 1.00 86.81 116 GLY A C 1
ATOM 859 O O . GLY A 1 116 ? -8.651 -5.100 7.151 1.00 86.81 116 GLY A O 1
ATOM 860 N N . PRO A 1 117 ? -6.853 -6.309 6.567 1.00 86.69 117 PRO A N 1
ATOM 861 C CA . PRO A 1 117 ? -5.992 -5.698 7.563 1.00 86.69 117 PRO A CA 1
ATOM 862 C C . PRO A 1 117 ? -5.784 -4.226 7.250 1.00 86.69 117 PRO A C 1
ATOM 864 O O . PRO A 1 117 ? -5.705 -3.797 6.101 1.00 86.69 117 PRO A O 1
ATOM 867 N N . VAL A 1 118 ? -5.665 -3.444 8.316 1.00 88.00 118 VAL A N 1
ATOM 868 C CA . VAL A 1 118 ? -5.506 -1.987 8.235 1.00 88.00 118 VAL A CA 1
ATOM 869 C C . VAL A 1 118 ? -4.241 -1.506 8.925 1.00 88.00 118 VAL A C 1
ATOM 871 O O . VAL A 1 118 ? -3.915 -0.329 8.834 1.00 88.00 118 VAL A O 1
ATOM 874 N N . ASN A 1 119 ? -3.506 -2.383 9.608 1.00 92.12 119 ASN A N 1
ATOM 875 C CA . ASN A 1 119 ? -2.226 -2.047 10.221 1.00 92.12 119 ASN A CA 1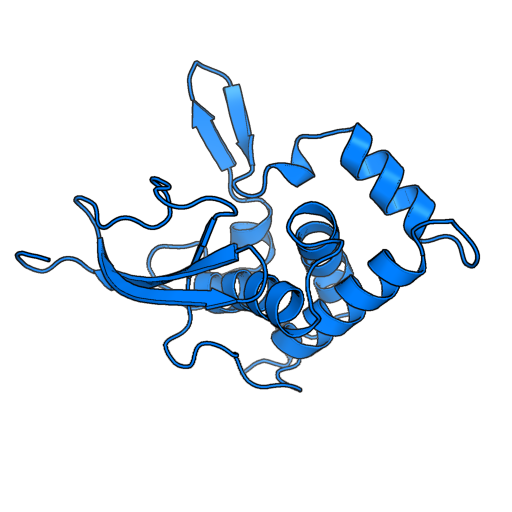
ATOM 876 C C . ASN A 1 119 ? -1.194 -3.114 9.886 1.00 92.12 119 ASN A C 1
ATOM 878 O O . ASN A 1 119 ? -1.529 -4.296 9.788 1.00 92.12 119 ASN A O 1
ATOM 882 N N . PHE A 1 120 ? 0.059 -2.689 9.775 1.00 93.69 120 PHE A N 1
ATOM 883 C CA . PHE A 1 120 ? 1.193 -3.583 9.627 1.00 93.69 120 PHE A CA 1
ATOM 884 C C . PHE A 1 120 ? 2.436 -3.021 10.313 1.00 93.69 120 PHE A C 1
ATOM 886 O O . PHE A 1 120 ? 2.466 -1.848 10.693 1.00 93.69 120 PHE A O 1
ATOM 893 N N . CYS A 1 121 ? 3.442 -3.868 10.514 1.00 91.12 121 CYS A N 1
ATOM 894 C CA . CYS A 1 121 ? 4.747 -3.456 11.014 1.00 91.12 121 CYS A CA 1
ATOM 895 C C . CYS A 1 121 ? 5.842 -4.457 10.636 1.00 91.12 121 CYS A C 1
ATOM 897 O O . CYS A 1 121 ? 5.588 -5.659 10.576 1.00 91.12 121 CYS A O 1
ATOM 899 N N . ALA A 1 122 ? 7.063 -3.970 10.409 1.00 87.25 122 ALA A N 1
ATOM 900 C CA . ALA A 1 122 ? 8.216 -4.806 10.053 1.00 87.25 122 ALA A CA 1
ATOM 901 C C . ALA A 1 122 ? 8.778 -5.602 11.241 1.00 87.25 122 ALA A C 1
ATOM 903 O O . ALA A 1 122 ? 9.525 -6.559 11.066 1.00 87.25 122 ALA A O 1
ATOM 904 N N . THR A 1 123 ? 8.423 -5.217 12.468 1.00 83.44 123 THR A N 1
ATOM 905 C CA . THR A 1 123 ? 8.899 -5.855 13.696 1.00 83.44 123 THR A CA 1
ATOM 906 C C . THR A 1 123 ? 7.739 -6.353 14.550 1.00 83.44 123 THR A C 1
ATOM 908 O O . THR A 1 123 ? 6.606 -5.872 14.467 1.00 83.44 123 THR A O 1
ATOM 911 N N . ASN A 1 124 ? 8.023 -7.342 15.396 1.00 80.94 124 ASN A N 1
ATOM 912 C CA . ASN A 1 124 ? 7.088 -7.863 16.383 1.00 80.94 124 ASN A CA 1
ATOM 913 C C . ASN A 1 124 ? 7.845 -8.098 17.704 1.00 80.94 124 ASN A C 1
ATOM 915 O O . ASN A 1 124 ? 8.812 -8.859 17.691 1.00 80.94 124 ASN A O 1
ATOM 919 N N . PRO A 1 125 ? 7.446 -7.468 18.826 1.00 82.06 125 PRO A N 1
ATOM 920 C CA . PRO A 1 125 ? 6.264 -6.623 18.999 1.00 82.06 125 PRO A CA 1
ATOM 921 C C . PRO A 1 125 ? 6.407 -5.233 18.370 1.00 82.06 125 PRO A C 1
ATOM 923 O O . PRO A 1 125 ? 7.482 -4.643 18.343 1.00 82.06 125 PRO A O 1
ATOM 926 N N . CYS A 1 126 ? 5.281 -4.692 17.909 1.00 83.38 126 CYS A N 1
ATOM 927 C CA . CYS A 1 126 ? 5.186 -3.333 17.395 1.00 83.38 126 CYS A CA 1
ATOM 928 C C . CYS A 1 126 ? 3.839 -2.724 17.772 1.00 83.38 126 CYS A C 1
ATOM 930 O O . CYS A 1 126 ? 2.795 -3.355 17.581 1.00 83.38 126 CYS A O 1
ATOM 932 N N . ALA A 1 127 ? 3.865 -1.494 18.293 1.00 84.12 127 ALA A N 1
ATOM 933 C CA . ALA A 1 127 ? 2.693 -0.820 18.854 1.00 84.12 127 ALA A CA 1
ATOM 934 C C . ALA A 1 127 ? 1.524 -0.716 17.859 1.00 84.12 127 ALA A C 1
ATOM 936 O O . ALA A 1 127 ? 0.374 -0.900 18.251 1.00 84.12 127 ALA A O 1
ATOM 937 N N . SER A 1 128 ? 1.814 -0.511 16.570 1.00 81.25 128 SER A N 1
ATOM 938 C CA . SER A 1 128 ? 0.811 -0.426 15.497 1.00 81.25 128 SER A CA 1
ATOM 939 C C . SER A 1 128 ? 0.022 -1.725 15.286 1.00 81.25 128 SER A C 1
ATOM 941 O O . SER A 1 128 ? -1.074 -1.694 14.737 1.00 81.25 128 SER A O 1
ATOM 943 N N . THR A 1 129 ? 0.558 -2.861 15.743 1.00 87.31 129 THR A N 1
ATOM 944 C CA . THR A 1 129 ? -0.050 -4.200 15.618 1.00 87.31 129 THR A CA 1
ATOM 945 C C . THR A 1 129 ? -0.657 -4.710 16.928 1.00 87.31 129 THR A C 1
ATOM 947 O O . THR A 1 129 ? -0.948 -5.899 17.049 1.00 87.31 129 THR A O 1
ATOM 950 N N . ASN A 1 130 ? -0.821 -3.832 17.923 1.00 89.94 130 ASN A N 1
ATOM 951 C CA . ASN A 1 130 ? -1.398 -4.166 19.222 1.00 89.94 130 ASN A CA 1
ATOM 952 C C . ASN A 1 130 ? -2.814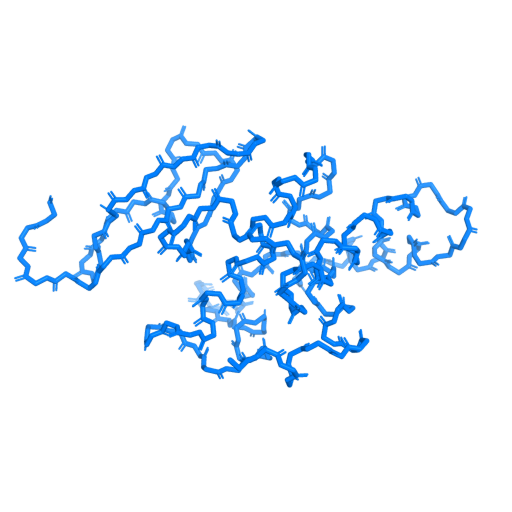 -3.592 19.364 1.00 89.94 130 ASN A C 1
ATOM 954 O O . ASN A 1 130 ? -3.142 -2.529 18.829 1.00 89.94 130 ASN A O 1
ATOM 958 N N . SER A 1 131 ? -3.649 -4.279 20.147 1.00 90.50 131 SER A N 1
ATOM 959 C CA . SER A 1 131 ? -4.923 -3.730 20.618 1.00 90.50 131 SER A CA 1
ATOM 960 C C . SER A 1 131 ? -4.686 -2.463 21.440 1.00 90.50 131 SER A C 1
ATOM 962 O O . SER A 1 131 ? -3.699 -2.356 22.169 1.00 90.50 131 SER A O 1
ATOM 964 N N . ASN A 1 132 ? -5.608 -1.508 21.366 1.00 88.94 132 ASN A N 1
ATOM 965 C CA . ASN A 1 132 ? -5.538 -0.284 22.156 1.00 88.94 132 ASN A CA 1
ATOM 966 C C . ASN A 1 132 ? -6.915 0.100 22.719 1.00 88.94 132 ASN A C 1
ATOM 968 O O . ASN A 1 132 ? -7.845 -0.707 22.770 1.00 88.94 132 ASN A O 1
ATOM 972 N N . LYS A 1 133 ? -7.050 1.333 23.216 1.00 89.19 133 LYS A N 1
ATOM 973 C CA . LYS A 1 133 ? -8.309 1.810 23.806 1.00 89.19 133 LYS A CA 1
ATOM 974 C C . LYS A 1 133 ? -9.460 1.973 22.802 1.00 89.19 133 LYS A C 1
ATOM 976 O O . LYS A 1 133 ? -10.603 2.042 23.232 1.00 89.19 133 LYS A O 1
ATOM 981 N N . TYR A 1 134 ? -9.179 2.017 21.503 1.00 86.12 134 TYR A N 1
ATOM 982 C CA . TYR A 1 134 ? -10.163 2.263 20.447 1.00 86.12 134 TYR A CA 1
ATOM 983 C C . TYR A 1 134 ? -10.509 1.005 19.638 1.00 86.12 134 TYR A C 1
ATOM 985 O O . TYR A 1 134 ? -11.642 0.866 19.172 1.00 86.12 134 TYR A O 1
ATOM 993 N N . TRP A 1 135 ? -9.568 0.070 19.492 1.00 89.06 135 TRP A N 1
ATOM 994 C CA . TRP A 1 135 ? -9.762 -1.146 18.703 1.00 89.06 135 TRP A CA 1
ATOM 995 C C . TRP A 1 135 ? -9.058 -2.371 19.286 1.00 89.06 135 TRP A C 1
ATOM 997 O O . TRP A 1 135 ? -8.047 -2.266 19.983 1.00 89.06 135 TRP A O 1
ATOM 1007 N N . CYS A 1 136 ? -9.601 -3.542 18.955 1.00 92.12 136 CYS A N 1
ATOM 1008 C CA . CYS A 1 136 ? -9.034 -4.846 19.274 1.00 92.12 136 CYS A CA 1
ATOM 1009 C C . CYS A 1 136 ? -8.483 -5.497 18.012 1.00 92.12 136 CYS A C 1
ATOM 1011 O O . CYS A 1 136 ? -9.186 -5.549 17.003 1.00 92.12 136 CYS A O 1
ATOM 1013 N N . VAL A 1 137 ? -7.266 -6.027 18.091 1.00 92.56 137 VAL A N 1
ATOM 1014 C CA . VAL A 1 137 ? -6.719 -6.919 17.067 1.00 92.56 137 VAL A CA 1
ATOM 1015 C C . VAL A 1 137 ? -7.486 -8.235 17.120 1.00 92.56 137 VAL A C 1
ATOM 1017 O O . VAL A 1 137 ? -7.605 -8.841 18.182 1.00 92.56 137 VAL A O 1
ATOM 1020 N N . THR A 1 138 ? -8.039 -8.651 15.986 1.00 92.06 138 THR A N 1
ATOM 1021 C CA . THR A 1 138 ? -8.805 -9.902 15.856 1.00 92.06 138 THR A CA 1
ATOM 1022 C C . THR A 1 138 ? -8.006 -11.000 15.179 1.00 92.06 138 THR A C 1
ATOM 1024 O O . THR A 1 138 ? -8.219 -12.173 15.454 1.00 92.06 138 THR A O 1
ATOM 1027 N N . GLU A 1 139 ? -7.088 -10.614 14.299 1.00 92.75 139 GLU A N 1
ATOM 1028 C CA . GLU A 1 139 ? -6.201 -11.521 13.588 1.00 92.75 139 GLU A CA 1
ATOM 1029 C C . GLU A 1 139 ? -4.848 -10.842 13.414 1.00 92.75 139 GLU A C 1
ATOM 1031 O O . GLU A 1 139 ? -4.780 -9.635 13.159 1.00 92.75 139 GLU A O 1
ATOM 1036 N N . LYS A 1 140 ? -3.778 -11.623 13.558 1.00 93.00 140 LYS A N 1
ATOM 1037 C CA . LYS A 1 140 ? -2.403 -11.199 13.319 1.00 93.00 140 LYS A CA 1
ATOM 1038 C C . LYS A 1 140 ? -1.694 -12.277 12.516 1.00 93.00 140 LYS A C 1
ATOM 1040 O O . LYS A 1 140 ? -1.662 -13.429 12.939 1.00 93.00 140 LYS A O 1
ATOM 1045 N N . LYS A 1 141 ? -1.112 -11.901 11.382 1.00 93.25 141 LYS A N 1
ATOM 1046 C CA . LYS A 1 141 ? -0.450 -12.833 10.465 1.00 93.25 141 LYS A CA 1
ATOM 1047 C C . LYS A 1 141 ? 0.838 -12.223 9.936 1.00 93.25 141 LYS A C 1
ATOM 1049 O O . LYS A 1 141 ? 0.890 -11.028 9.658 1.00 93.25 141 LYS A O 1
ATOM 1054 N N . GLN A 1 142 ? 1.872 -13.045 9.804 1.00 94.44 142 GLN A N 1
ATOM 1055 C CA . GLN A 1 142 ? 3.113 -12.644 9.153 1.00 94.44 142 GLN A CA 1
ATOM 1056 C C . GLN A 1 142 ? 3.049 -12.991 7.662 1.00 94.44 142 GLN A C 1
ATOM 1058 O O . GLN A 1 142 ? 2.707 -14.119 7.302 1.00 94.44 142 GLN A O 1
ATOM 1063 N N . ILE A 1 143 ? 3.366 -12.028 6.798 1.00 93.88 143 ILE A N 1
ATOM 1064 C CA . ILE A 1 143 ? 3.472 -12.213 5.348 1.00 93.88 143 ILE A CA 1
ATOM 1065 C C . ILE A 1 143 ? 4.771 -11.547 4.902 1.00 93.88 143 ILE A C 1
ATOM 1067 O O . ILE A 1 143 ? 4.910 -10.328 4.975 1.00 93.88 143 ILE A O 1
ATOM 1071 N N . GLY A 1 144 ? 5.731 -12.359 4.453 1.00 90.75 144 GLY A N 1
ATOM 1072 C CA . GLY A 1 144 ? 7.107 -11.894 4.279 1.00 90.75 144 GLY A CA 1
ATOM 1073 C C . GLY A 1 144 ? 7.737 -11.556 5.632 1.00 90.75 144 GLY A C 1
ATOM 1074 O O . GLY A 1 144 ? 7.606 -12.330 6.582 1.00 90.75 144 GLY A O 1
ATOM 1075 N N . SER A 1 145 ? 8.404 -10.411 5.734 1.00 92.25 145 SER A N 1
ATOM 1076 C CA . SER A 1 145 ? 8.957 -9.912 6.998 1.00 92.25 145 SER A CA 1
ATOM 1077 C C . SER A 1 145 ? 7.937 -9.124 7.833 1.00 92.25 145 SER A C 1
ATOM 1079 O O . SER A 1 145 ? 8.106 -8.999 9.047 1.00 92.25 145 SER A O 1
ATOM 1081 N N . HIS A 1 146 ? 6.840 -8.665 7.224 1.00 94.31 146 HIS A N 1
ATOM 1082 C CA . HIS A 1 146 ? 5.829 -7.836 7.873 1.00 94.31 146 HIS A CA 1
ATOM 1083 C C . HIS A 1 146 ? 4.777 -8.634 8.647 1.00 94.31 146 HIS A C 1
ATOM 1085 O O . HIS A 1 146 ? 4.311 -9.694 8.228 1.00 94.31 146 HIS A O 1
ATOM 1091 N N . TRP A 1 147 ? 4.340 -8.056 9.762 1.00 94.81 147 TRP A N 1
ATOM 1092 C CA . TRP A 1 147 ? 3.191 -8.493 10.542 1.00 94.81 147 TRP A CA 1
ATOM 1093 C C . TRP A 1 147 ? 2.002 -7.600 10.249 1.00 94.81 147 TRP A C 1
ATOM 1095 O O . TRP A 1 147 ? 2.069 -6.401 10.498 1.00 94.81 147 TRP A O 1
ATOM 1105 N N . PHE A 1 148 ? 0.907 -8.192 9.797 1.00 95.25 148 PHE A N 1
ATOM 1106 C CA . PHE A 1 148 ? -0.335 -7.512 9.461 1.00 95.25 148 PHE A CA 1
ATOM 1107 C C . PHE A 1 148 ? -1.414 -7.854 10.482 1.00 95.25 148 PHE A C 1
ATOM 1109 O O . PHE A 1 148 ? -1.437 -8.960 11.033 1.00 95.25 148 PHE A O 1
ATOM 1116 N N . THR A 1 149 ? -2.302 -6.900 10.754 1.00 94.44 149 THR A N 1
ATOM 1117 C CA . THR A 1 149 ? -3.389 -7.088 11.718 1.00 94.44 149 THR A CA 1
ATOM 1118 C C . THR A 1 149 ? -4.718 -6.554 11.222 1.00 94.44 149 THR A C 1
ATOM 1120 O O . THR A 1 149 ? -4.818 -5.408 10.768 1.00 94.44 149 THR A O 1
ATOM 1123 N N . CYS A 1 150 ? -5.745 -7.370 11.421 1.00 93.31 150 CYS A N 1
ATOM 1124 C CA . CYS A 1 150 ? -7.140 -6.976 11.315 1.00 93.31 150 CYS A CA 1
ATOM 1125 C C . CYS A 1 150 ? -7.640 -6.484 12.668 1.00 93.31 150 CYS A C 1
ATOM 1127 O O . CYS A 1 150 ? -7.213 -6.971 13.721 1.00 93.31 150 CYS A O 1
ATOM 1129 N N . ILE A 1 151 ? -8.532 -5.497 12.636 1.00 92.25 151 ILE A N 1
ATOM 1130 C CA . ILE A 1 151 ? -9.046 -4.860 13.843 1.00 92.25 151 ILE A CA 1
ATOM 1131 C C . ILE A 1 151 ? -10.570 -4.805 13.833 1.00 92.25 151 ILE A C 1
ATOM 1133 O O . ILE A 1 151 ? -11.203 -4.745 12.784 1.00 92.25 151 ILE A O 1
ATOM 1137 N N . LYS A 1 152 ? -11.153 -4.741 15.029 1.00 90.38 152 LYS A N 1
ATOM 1138 C CA . LYS A 1 152 ? -12.551 -4.359 15.244 1.00 90.38 152 LYS A CA 1
ATOM 1139 C C . LYS A 1 152 ? -12.639 -3.208 16.235 1.00 90.38 152 LYS A C 1
ATOM 1141 O O . LYS A 1 152 ? -11.795 -3.086 17.127 1.00 90.38 152 LYS A O 1
ATOM 1146 N N . LYS A 1 153 ? -13.689 -2.389 16.125 1.00 88.19 153 LYS A N 1
ATOM 1147 C CA . LYS A 1 153 ? -13.997 -1.365 17.133 1.00 88.19 153 LYS A CA 1
ATOM 1148 C C . LYS A 1 153 ? -14.143 -2.029 18.503 1.00 88.19 153 LYS A C 1
ATOM 1150 O O . LYS A 1 153 ? -14.801 -3.061 18.632 1.00 88.19 153 LYS A O 1
ATOM 1155 N N . LYS A 1 154 ? -13.530 -1.439 19.527 1.00 87.69 154 LYS A N 1
ATOM 1156 C CA . LYS A 1 154 ? -13.613 -1.959 20.891 1.00 87.69 154 LYS A CA 1
ATOM 1157 C C . LYS A 1 154 ? -15.006 -1.686 21.473 1.00 87.69 154 LYS A C 1
ATOM 1159 O O . LYS A 1 154 ? -15.420 -0.534 21.564 1.00 87.69 154 LYS A O 1
ATOM 1164 N N . THR A 1 155 ? -15.716 -2.743 21.866 1.00 85.62 155 THR A N 1
ATOM 1165 C CA . THR A 1 155 ? -17.035 -2.686 22.538 1.00 85.62 155 THR A CA 1
ATOM 1166 C C . THR A 1 155 ? -17.012 -3.308 23.942 1.00 85.62 155 THR A C 1
ATOM 1168 O O . THR A 1 155 ? -18.055 -3.462 24.565 1.00 85.62 155 THR A O 1
ATOM 1171 N N . GLY A 1 156 ? -15.826 -3.673 24.437 1.00 81.50 156 GLY A N 1
ATOM 1172 C CA . GLY A 1 156 ? -15.591 -4.365 25.706 1.00 81.50 156 GLY A CA 1
ATOM 1173 C C . GLY A 1 156 ? -14.104 -4.689 25.864 1.00 81.50 156 GLY A C 1
ATOM 1174 O O . GLY A 1 156 ? -13.261 -3.958 25.338 1.00 81.50 156 GLY A O 1
ATOM 1175 N N . ASN A 1 157 ? -13.764 -5.786 26.540 1.00 78.44 157 ASN A N 1
ATOM 1176 C CA . ASN A 1 157 ? -12.389 -6.286 26.520 1.00 78.44 157 ASN A CA 1
ATOM 1177 C C . ASN A 1 157 ? -12.026 -6.843 25.135 1.00 78.44 157 ASN A C 1
ATOM 1179 O O . ASN A 1 157 ? -12.878 -7.370 24.415 1.00 78.44 157 ASN A O 1
ATOM 1183 N N . CYS A 1 158 ? -10.755 -6.659 24.781 1.00 78.88 158 CYS A N 1
ATOM 1184 C CA . CYS A 1 158 ? -10.086 -7.471 23.778 1.00 78.88 158 CYS A CA 1
ATOM 1185 C C . CYS A 1 158 ? -9.602 -8.736 24.505 1.00 78.88 158 CYS A C 1
ATOM 1187 O O . CYS A 1 158 ? -9.671 -9.802 23.879 1.00 78.88 158 CYS A O 1
#